Protein AF-A0A1R3JUJ0-F1 (afdb_monomer_lite)

Radius of gyration: 26.58 Å; chains: 1; bounding box: 81×38×58 Å

Structure (mmCIF, N/CA/C/O backbone):
data_AF-A0A1R3JUJ0-F1
#
_entry.id   AF-A0A1R3JUJ0-F1
#
loop_
_atom_site.group_PDB
_atom_site.id
_atom_site.type_symbol
_atom_site.label_atom_id
_atom_site.label_alt_id
_atom_site.label_comp_id
_atom_site.label_asym_id
_atom_site.label_entity_id
_atom_site.label_seq_id
_atom_site.pdbx_PDB_ins_code
_atom_site.Cartn_x
_atom_site.Cartn_y
_atom_site.Cartn_z
_atom_site.occupancy
_atom_site.B_iso_or_equiv
_atom_site.auth_seq_id
_atom_site.auth_comp_id
_atom_site.auth_asym_id
_atom_site.auth_atom_id
_atom_site.pdbx_PDB_model_num
ATOM 1 N N . MET A 1 1 ? 60.814 -23.085 -31.914 1.00 50.03 1 MET A N 1
ATOM 2 C CA . MET A 1 1 ? 60.186 -21.827 -32.388 1.00 50.03 1 MET A CA 1
ATOM 3 C C . MET A 1 1 ? 58.763 -21.990 -32.951 1.00 50.03 1 MET A C 1
ATOM 5 O O . MET A 1 1 ? 58.055 -20.999 -33.023 1.00 50.03 1 MET A O 1
ATOM 9 N N . ALA A 1 2 ? 58.278 -23.203 -33.266 1.00 47.84 2 ALA A N 1
ATOM 10 C CA . ALA A 1 2 ? 56.909 -23.407 -33.777 1.00 47.84 2 ALA A CA 1
ATOM 11 C C . ALA A 1 2 ? 55.786 -23.334 -32.712 1.00 47.84 2 ALA A C 1
ATOM 13 O O . ALA A 1 2 ? 54.652 -22.993 -33.037 1.00 47.84 2 ALA A O 1
ATOM 14 N N . TYR A 1 3 ? 56.087 -23.627 -31.439 1.00 51.31 3 TYR A N 1
ATOM 15 C CA . TYR A 1 3 ? 55.102 -23.581 -30.344 1.00 51.31 3 TYR A CA 1
ATOM 16 C C . TYR A 1 3 ? 54.719 -22.150 -29.934 1.00 51.31 3 TYR A C 1
ATOM 18 O O . TYR A 1 3 ? 53.548 -21.877 -29.693 1.00 51.31 3 TYR A O 1
ATOM 26 N N . PHE A 1 4 ? 55.680 -21.221 -29.938 1.00 50.72 4 PHE A N 1
ATOM 27 C CA . PHE A 1 4 ? 55.440 -19.811 -29.602 1.00 50.72 4 PHE A CA 1
ATOM 28 C C . PHE A 1 4 ? 54.513 -19.119 -30.615 1.00 50.72 4 PHE A C 1
ATOM 30 O O . PHE A 1 4 ? 53.614 -18.382 -30.222 1.00 50.72 4 PHE A O 1
ATOM 37 N N . ALA A 1 5 ? 54.670 -19.419 -31.910 1.00 51.41 5 ALA A N 1
ATOM 38 C CA . ALA A 1 5 ? 53.815 -18.879 -32.969 1.00 51.41 5 ALA A CA 1
ATOM 39 C C . ALA A 1 5 ? 52.367 -19.404 -32.895 1.00 51.41 5 ALA A C 1
ATOM 41 O O . ALA A 1 5 ? 51.428 -18.658 -33.156 1.00 51.41 5 ALA A O 1
ATOM 42 N N . LYS A 1 6 ? 52.169 -20.667 -32.482 1.00 50.84 6 LYS A N 1
ATOM 43 C CA . LYS A 1 6 ? 50.831 -21.256 -32.293 1.00 50.84 6 LYS A CA 1
ATOM 44 C C . LYS A 1 6 ? 50.085 -20.646 -31.105 1.00 50.84 6 LYS A C 1
ATOM 46 O O . LYS A 1 6 ? 48.898 -20.364 -31.230 1.00 50.84 6 LYS A O 1
ATOM 51 N N . CYS A 1 7 ? 50.770 -20.383 -29.991 1.00 52.44 7 CYS A N 1
ATOM 52 C CA . CYS A 1 7 ? 50.159 -19.703 -28.844 1.00 52.44 7 CYS A CA 1
ATOM 53 C C . CYS A 1 7 ? 49.759 -18.257 -29.175 1.00 52.44 7 CYS A C 1
ATOM 55 O O . CYS A 1 7 ? 48.703 -17.806 -28.735 1.00 52.44 7 CYS A O 1
ATOM 57 N N . LEU A 1 8 ? 50.557 -17.556 -29.991 1.00 55.97 8 LEU A N 1
ATOM 58 C CA . LEU A 1 8 ? 50.269 -16.183 -30.409 1.00 55.97 8 LEU A CA 1
ATOM 59 C C . LEU A 1 8 ? 48.992 -16.093 -31.267 1.00 55.97 8 LEU A C 1
ATOM 61 O O . LEU A 1 8 ? 48.190 -15.189 -31.066 1.00 55.97 8 LEU A O 1
ATOM 65 N N . LEU A 1 9 ? 48.770 -17.055 -32.173 1.00 54.12 9 LEU A N 1
ATOM 66 C CA . LEU A 1 9 ? 47.586 -17.101 -33.046 1.00 54.12 9 LEU A CA 1
ATOM 67 C C . LEU A 1 9 ? 46.295 -17.487 -32.304 1.00 54.12 9 LEU A C 1
ATOM 69 O O . LEU A 1 9 ? 45.215 -17.003 -32.635 1.00 54.12 9 LEU A O 1
ATOM 73 N N . ILE A 1 10 ? 46.394 -18.336 -31.278 1.00 56.66 10 ILE A N 1
ATOM 74 C CA . ILE A 1 10 ? 45.242 -18.698 -30.438 1.00 56.66 10 ILE A CA 1
ATOM 75 C C . ILE A 1 10 ? 44.868 -17.513 -29.534 1.00 56.66 10 ILE A C 1
ATOM 77 O O . ILE A 1 10 ? 43.691 -17.165 -29.431 1.00 56.66 10 ILE A O 1
ATOM 81 N N . ALA A 1 11 ? 45.860 -16.828 -28.955 1.00 56.47 11 ALA A N 1
ATOM 82 C CA . ALA A 1 11 ? 45.642 -15.648 -28.122 1.00 56.47 11 ALA A CA 1
ATOM 83 C C . ALA A 1 11 ? 44.997 -14.483 -28.895 1.00 56.47 11 ALA A C 1
ATOM 85 O O . ALA A 1 11 ? 44.080 -13.847 -28.379 1.00 56.47 11 ALA A O 1
ATOM 86 N N . THR A 1 12 ? 45.402 -14.232 -30.147 1.00 55.66 12 THR A N 1
ATOM 87 C CA . THR A 1 12 ? 44.778 -13.188 -30.980 1.00 55.66 12 THR A CA 1
ATOM 88 C C . THR A 1 12 ? 43.340 -13.534 -31.373 1.00 55.66 12 THR A C 1
ATOM 90 O O . THR A 1 12 ? 42.490 -12.647 -31.389 1.00 55.66 12 THR A O 1
ATOM 93 N N . SER A 1 13 ? 43.025 -14.811 -31.615 1.00 56.41 13 SER A N 1
ATOM 94 C CA . SER A 1 13 ? 41.657 -15.242 -31.949 1.00 56.41 13 SER A CA 1
ATOM 95 C C . SER A 1 13 ? 40.658 -15.101 -30.785 1.00 56.41 13 SER A C 1
ATOM 97 O O . SER A 1 13 ? 39.517 -14.695 -31.005 1.00 56.41 13 SER A O 1
ATOM 99 N N . LEU A 1 14 ? 41.089 -15.335 -29.539 1.00 53.81 14 LEU A N 1
ATOM 100 C CA . LEU A 1 14 ? 40.262 -15.161 -28.333 1.00 53.81 14 LEU A CA 1
ATOM 101 C C . LEU A 1 14 ? 39.939 -13.687 -28.041 1.00 53.81 14 LEU A C 1
ATOM 103 O O . LEU A 1 14 ? 38.826 -13.371 -27.621 1.00 53.81 14 LEU A O 1
ATOM 107 N N . VAL A 1 15 ? 40.883 -12.779 -28.310 1.00 56.66 15 VAL A N 1
ATOM 108 C CA . VAL A 1 15 ? 40.687 -11.328 -28.142 1.00 56.66 15 VAL A CA 1
ATOM 109 C C . VAL A 1 15 ? 39.647 -10.791 -29.129 1.00 56.66 15 VAL A C 1
ATOM 111 O O . VAL A 1 15 ? 38.834 -9.951 -28.758 1.00 56.66 15 VAL A O 1
ATOM 114 N N . ILE A 1 16 ? 39.598 -11.316 -30.356 1.00 57.78 16 ILE A N 1
ATOM 115 C CA . ILE A 1 16 ? 38.619 -10.893 -31.370 1.00 57.78 16 ILE A CA 1
ATOM 116 C C . ILE A 1 16 ? 37.193 -11.331 -30.987 1.00 57.78 16 ILE A C 1
ATOM 118 O O . ILE A 1 16 ? 36.257 -10.554 -31.147 1.00 57.78 16 ILE A O 1
ATOM 122 N N . ILE A 1 17 ? 37.014 -12.521 -30.400 1.00 55.91 17 ILE A N 1
ATOM 123 C CA . ILE A 1 17 ? 35.693 -13.020 -29.960 1.00 55.91 17 ILE A CA 1
ATOM 124 C C . ILE A 1 17 ? 35.123 -12.181 -28.797 1.00 55.91 17 ILE A C 1
ATOM 126 O O . ILE A 1 17 ? 33.909 -11.993 -28.708 1.00 55.91 17 ILE A O 1
ATOM 130 N N . LEU A 1 18 ? 35.983 -11.615 -27.942 1.00 53.84 18 LEU A N 1
ATOM 131 C CA . LEU A 1 18 ? 35.586 -10.723 -26.841 1.00 53.84 18 LEU A CA 1
ATOM 132 C C . LEU A 1 18 ? 35.133 -9.327 -27.306 1.00 53.84 18 LEU A C 1
ATOM 134 O O . LEU A 1 18 ? 34.351 -8.690 -26.608 1.00 53.84 18 LEU A O 1
ATOM 138 N N . ILE A 1 19 ? 35.577 -8.862 -28.480 1.00 56.34 19 ILE A N 1
ATOM 139 C CA . ILE A 1 19 ? 35.242 -7.526 -29.011 1.00 56.34 19 ILE A CA 1
ATOM 140 C C . ILE A 1 19 ? 33.885 -7.525 -29.744 1.00 56.34 19 ILE A C 1
ATOM 142 O O . ILE A 1 19 ? 33.228 -6.491 -29.827 1.00 56.34 19 ILE A O 1
ATOM 146 N N . ILE A 1 20 ? 33.428 -8.677 -30.248 1.00 54.75 20 ILE A N 1
ATOM 147 C CA . ILE A 1 20 ? 32.223 -8.773 -31.098 1.00 54.75 20 ILE A CA 1
ATOM 148 C C . ILE A 1 20 ? 30.969 -9.141 -30.288 1.00 54.75 20 ILE A C 1
ATOM 150 O O . ILE A 1 20 ? 29.895 -9.280 -30.859 1.00 54.75 20 ILE A O 1
ATOM 154 N N . ASN A 1 21 ? 31.059 -9.293 -28.964 1.00 48.62 21 ASN A N 1
ATOM 155 C CA . ASN A 1 21 ? 29.906 -9.638 -28.135 1.00 48.62 21 ASN A CA 1
ATOM 156 C C . ASN A 1 21 ? 29.261 -8.350 -27.578 1.00 48.62 21 ASN A C 1
ATOM 158 O O . ASN A 1 21 ? 29.720 -7.844 -26.553 1.00 48.62 21 ASN A O 1
ATOM 162 N N . PRO A 1 22 ? 28.179 -7.800 -28.170 1.00 51.00 22 PRO A N 1
ATOM 163 C CA . PRO A 1 22 ? 27.539 -6.582 -27.671 1.00 51.00 22 PRO A CA 1
ATOM 164 C C . PRO A 1 22 ? 26.666 -6.870 -26.434 1.00 51.00 22 PRO A C 1
ATOM 166 O O . PRO A 1 22 ? 25.902 -6.020 -25.982 1.00 51.00 22 PRO A O 1
ATOM 169 N N . SER A 1 23 ? 26.760 -8.074 -25.868 1.00 53.31 23 SER A N 1
ATOM 170 C CA . SER A 1 23 ? 25.812 -8.634 -24.903 1.00 53.31 23 SER A CA 1
ATOM 171 C C . SER A 1 23 ? 25.968 -8.114 -23.466 1.00 53.31 23 SER A C 1
ATOM 173 O O . SER A 1 23 ? 25.422 -8.715 -22.546 1.00 53.31 23 SER A O 1
ATOM 175 N N . ALA A 1 24 ? 26.682 -7.005 -23.249 1.00 48.16 24 ALA A N 1
ATOM 176 C CA . ALA A 1 24 ? 26.852 -6.399 -21.923 1.00 48.16 24 ALA A CA 1
ATOM 177 C C . ALA A 1 24 ? 26.490 -4.906 -21.849 1.00 48.16 24 ALA A C 1
ATOM 179 O O . ALA A 1 24 ? 26.538 -4.324 -20.767 1.00 48.16 24 ALA A O 1
ATOM 180 N N . ALA A 1 25 ? 26.047 -4.283 -22.947 1.00 48.56 25 ALA A N 1
ATOM 181 C CA . ALA A 1 25 ? 25.281 -3.047 -22.836 1.00 48.56 25 ALA A CA 1
ATOM 182 C C . ALA A 1 25 ? 23.846 -3.441 -22.475 1.00 48.56 25 ALA A C 1
ATOM 184 O O . ALA A 1 25 ? 22.989 -3.600 -23.345 1.00 48.56 25 ALA A O 1
ATOM 185 N N . ALA A 1 26 ? 23.609 -3.679 -21.182 1.00 52.22 26 ALA A N 1
ATOM 186 C CA . ALA A 1 26 ? 22.267 -3.754 -20.632 1.00 52.22 26 ALA A CA 1
ATOM 187 C C . ALA A 1 26 ? 21.472 -2.578 -21.211 1.00 52.22 26 ALA A C 1
ATOM 189 O O . ALA A 1 26 ? 21.801 -1.418 -20.956 1.00 52.22 26 ALA A O 1
ATOM 190 N N . LYS A 1 27 ? 20.477 -2.867 -22.059 1.00 51.22 27 LYS A N 1
ATOM 191 C CA . LYS A 1 27 ? 19.538 -1.836 -22.498 1.00 51.22 27 LYS A CA 1
ATOM 192 C C . LYS A 1 27 ? 19.005 -1.200 -21.214 1.00 51.22 27 LYS A C 1
ATOM 194 O O . LYS A 1 27 ? 18.531 -1.960 -20.365 1.00 51.22 27 LYS A O 1
ATOM 199 N N . PRO A 1 28 ? 19.078 0.132 -21.041 1.00 56.06 28 PRO A N 1
ATOM 200 C CA . PRO A 1 28 ? 18.324 0.773 -19.981 1.00 56.06 28 PRO A CA 1
ATOM 201 C C . PRO A 1 28 ? 16.891 0.274 -20.142 1.00 56.06 28 PRO A C 1
ATOM 203 O O . PRO A 1 28 ? 16.327 0.375 -21.237 1.00 56.06 28 PRO A O 1
ATOM 206 N N . SER A 1 29 ? 16.339 -0.367 -19.113 1.00 58.62 29 SER A N 1
ATOM 207 C CA . SER A 1 29 ? 14.911 -0.671 -19.077 1.00 58.62 29 SER A CA 1
ATOM 208 C C . SER A 1 29 ? 14.177 0.612 -19.468 1.00 58.62 29 SER A C 1
ATOM 210 O O . SER A 1 29 ? 14.513 1.655 -18.900 1.00 58.62 29 SER A O 1
ATOM 212 N N . PRO A 1 30 ? 13.279 0.590 -20.472 1.00 60.78 30 PRO A N 1
ATOM 213 C CA . PRO A 1 30 ? 12.683 1.818 -20.969 1.00 60.78 30 PRO A CA 1
ATOM 214 C C . PRO A 1 30 ? 12.025 2.538 -19.797 1.00 60.78 30 PRO A C 1
ATOM 216 O O . PRO A 1 30 ? 11.237 1.943 -19.059 1.00 60.78 30 PRO A O 1
ATOM 219 N N . ASN A 1 31 ? 12.417 3.795 -19.600 1.00 82.25 31 ASN A N 1
ATOM 220 C CA . ASN A 1 31 ? 11.822 4.633 -18.577 1.00 82.25 31 ASN A CA 1
ATOM 221 C C . ASN A 1 31 ? 10.324 4.759 -18.872 1.00 82.25 31 ASN A C 1
ATOM 223 O O . ASN A 1 31 ? 9.933 5.097 -19.990 1.00 82.25 31 ASN A O 1
ATOM 227 N N . VAL A 1 32 ? 9.508 4.484 -17.862 1.00 86.00 32 VAL A N 1
ATOM 228 C CA . VAL A 1 32 ? 8.072 4.732 -17.836 1.00 86.00 32 VAL A CA 1
ATOM 229 C C . VAL A 1 32 ? 7.827 6.197 -18.176 1.00 86.00 32 VAL A C 1
ATOM 231 O O . VAL A 1 32 ? 8.398 7.106 -17.572 1.00 86.00 32 VAL A O 1
ATOM 234 N N . THR A 1 33 ? 6.959 6.415 -19.154 1.00 88.69 33 THR A N 1
ATOM 235 C CA . THR A 1 33 ? 6.525 7.739 -19.589 1.00 88.69 33 THR A CA 1
ATOM 236 C C . THR A 1 33 ? 5.254 8.177 -18.857 1.00 88.69 33 THR A C 1
ATOM 238 O O . THR A 1 33 ? 4.515 7.367 -18.294 1.00 88.69 33 THR A O 1
ATOM 241 N N . ASN A 1 34 ? 4.911 9.464 -18.945 1.00 87.50 34 ASN A N 1
ATOM 242 C CA . ASN A 1 34 ? 3.616 9.957 -18.460 1.00 87.50 34 ASN A CA 1
ATOM 243 C C . ASN A 1 34 ? 2.422 9.274 -19.155 1.00 87.50 34 ASN A C 1
ATOM 245 O O . ASN A 1 34 ? 1.356 9.147 -18.556 1.00 87.50 34 ASN A O 1
ATOM 249 N N . ALA A 1 35 ? 2.589 8.813 -20.401 1.00 90.19 35 ALA A N 1
ATOM 250 C CA . ALA A 1 35 ? 1.556 8.059 -21.108 1.00 90.19 35 ALA A CA 1
ATOM 251 C C . ALA A 1 35 ? 1.354 6.662 -20.498 1.00 90.19 35 ALA A C 1
ATOM 253 O O . ALA A 1 35 ? 0.215 6.209 -20.368 1.00 90.19 35 ALA A O 1
ATOM 254 N N . ASP A 1 36 ? 2.430 6.011 -20.051 1.00 91.19 36 ASP A N 1
ATOM 255 C CA . ASP A 1 36 ? 2.345 4.737 -19.335 1.00 91.19 36 ASP A CA 1
ATOM 256 C C . ASP A 1 36 ? 1.692 4.925 -17.958 1.00 91.19 36 ASP A C 1
ATOM 258 O O . ASP A 1 36 ? 0.790 4.166 -17.606 1.00 91.19 36 ASP A O 1
ATOM 262 N N . ILE A 1 37 ? 2.063 5.981 -17.216 1.00 91.81 37 ILE A N 1
ATOM 263 C CA . ILE A 1 37 ? 1.404 6.350 -15.948 1.00 91.81 37 ILE A CA 1
ATOM 264 C C . ILE A 1 37 ? -0.095 6.576 -16.173 1.00 91.81 37 ILE A C 1
ATOM 266 O O . ILE A 1 37 ? -0.912 6.045 -15.425 1.00 91.81 37 ILE A O 1
ATOM 270 N N . ASN A 1 38 ? -0.477 7.290 -17.235 1.00 93.69 38 ASN A N 1
ATOM 271 C CA . ASN A 1 38 ? -1.880 7.486 -17.602 1.00 93.69 38 ASN A CA 1
ATOM 272 C C . ASN A 1 38 ? -2.604 6.164 -17.878 1.00 93.69 38 ASN A C 1
ATOM 274 O O . ASN A 1 38 ? -3.699 5.927 -17.370 1.00 93.69 38 ASN A O 1
ATOM 278 N N . SER A 1 39 ? -1.972 5.272 -18.642 1.00 95.56 39 SER A N 1
ATOM 279 C CA . SER A 1 39 ? -2.509 3.942 -18.940 1.00 95.56 39 SER A CA 1
ATOM 280 C C . SER A 1 39 ? -2.717 3.099 -17.675 1.00 95.56 39 SER A C 1
ATOM 282 O O . SER A 1 39 ? -3.727 2.404 -17.556 1.00 95.56 39 SER A O 1
ATOM 284 N N . ILE A 1 40 ? -1.798 3.186 -16.707 1.00 94.31 40 ILE A N 1
ATOM 285 C CA . ILE A 1 40 ? -1.915 2.525 -15.400 1.00 94.31 40 ILE A CA 1
ATOM 286 C C . ILE A 1 40 ? -3.052 3.155 -14.587 1.00 94.31 40 ILE A C 1
ATOM 288 O O . ILE A 1 40 ? -3.955 2.449 -14.138 1.00 94.31 40 ILE A O 1
ATOM 292 N N . CYS A 1 41 ? -3.048 4.478 -14.423 1.00 95.69 41 CYS A N 1
ATOM 293 C CA . CYS A 1 41 ? -3.976 5.171 -13.534 1.00 95.69 41 CYS A CA 1
ATOM 294 C C . CYS A 1 41 ? -5.431 5.114 -14.005 1.00 95.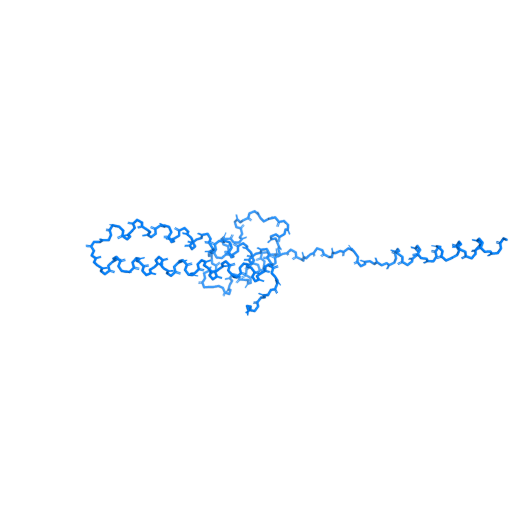69 41 CYS A C 1
ATOM 296 O O . CYS A 1 41 ? -6.326 4.980 -13.168 1.00 95.69 41 CYS A O 1
ATOM 298 N N . ASN A 1 42 ? -5.685 5.101 -15.316 1.00 97.75 42 ASN A N 1
ATOM 299 C CA . ASN A 1 42 ? -7.036 4.938 -15.866 1.00 97.75 42 ASN A CA 1
ATOM 300 C C . ASN A 1 42 ? -7.662 3.566 -15.577 1.00 97.75 42 ASN A C 1
ATOM 302 O O . ASN A 1 42 ? -8.869 3.407 -15.730 1.00 97.75 42 ASN A O 1
ATOM 306 N N . LYS A 1 43 ? -6.867 2.578 -15.147 1.00 97.25 43 LYS A N 1
ATOM 307 C CA . LYS A 1 43 ? -7.352 1.250 -14.736 1.00 97.25 43 LYS A CA 1
ATOM 308 C C . LYS A 1 43 ? -7.623 1.146 -13.234 1.00 97.25 43 LYS A C 1
ATOM 310 O O . LYS A 1 43 ? -8.022 0.087 -12.759 1.00 97.25 43 LYS A O 1
ATOM 315 N N . THR A 1 44 ? -7.383 2.212 -12.474 1.00 96.12 44 THR A N 1
ATOM 316 C CA . THR A 1 44 ? -7.622 2.241 -11.027 1.00 96.12 44 THR A CA 1
ATOM 317 C C . THR A 1 44 ? -9.010 2.792 -10.709 1.00 96.12 44 THR A C 1
ATOM 319 O O . THR A 1 44 ? -9.592 3.532 -11.498 1.00 96.12 44 THR A O 1
ATOM 322 N N . LEU A 1 45 ? -9.522 2.490 -9.513 1.00 97.31 45 LEU A N 1
ATOM 323 C CA . LEU A 1 45 ? -10.782 3.063 -9.017 1.00 97.31 45 LEU A CA 1
ATOM 324 C C . LEU A 1 45 ? -10.691 4.575 -8.742 1.00 97.31 45 LEU A C 1
ATOM 326 O O . LEU A 1 45 ? -11.716 5.245 -8.660 1.00 97.31 45 LEU A O 1
ATOM 330 N N . ALA A 1 46 ? -9.477 5.115 -8.595 1.00 96.06 46 ALA A N 1
ATOM 331 C CA . ALA A 1 46 ? -9.237 6.527 -8.314 1.00 96.06 46 ALA A CA 1
ATOM 332 C C . ALA A 1 46 ? -8.123 7.090 -9.221 1.00 96.06 46 ALA A C 1
ATOM 334 O O . ALA A 1 46 ? -7.012 7.351 -8.743 1.00 96.06 46 ALA A O 1
ATOM 335 N N . PRO A 1 47 ? -8.401 7.316 -10.523 1.00 96.75 47 PRO A N 1
ATOM 336 C CA . PRO A 1 47 ? -7.379 7.722 -11.488 1.00 96.75 47 PRO A CA 1
ATOM 337 C C . PRO A 1 47 ? -6.654 9.012 -11.103 1.00 96.75 47 PRO A C 1
ATOM 339 O O . PRO A 1 47 ? -5.429 9.069 -11.153 1.00 96.75 47 PRO A O 1
ATOM 342 N N . SER A 1 48 ? -7.386 10.033 -10.648 1.00 95.69 48 SER A N 1
ATOM 343 C CA . SER A 1 48 ? -6.810 11.326 -10.248 1.00 95.69 48 SER A CA 1
ATOM 344 C C . SER A 1 48 ? -5.870 11.212 -9.045 1.00 95.69 48 SER A C 1
ATOM 346 O O . SER A 1 48 ? -4.833 11.875 -9.003 1.00 95.69 48 SER A O 1
ATOM 348 N N . PHE A 1 49 ? -6.203 10.351 -8.080 1.00 93.31 49 PHE A N 1
ATOM 349 C CA . PHE A 1 49 ? -5.337 10.051 -6.945 1.00 93.31 49 PHE A CA 1
ATOM 350 C C . PHE A 1 49 ? -4.068 9.333 -7.405 1.00 93.31 49 PHE A C 1
ATOM 352 O O . PHE A 1 49 ? -2.977 9.778 -7.061 1.00 93.31 49 PHE A O 1
ATOM 359 N N . CYS A 1 50 ? -4.210 8.280 -8.218 1.00 95.25 50 CYS A N 1
ATOM 360 C CA . CYS A 1 50 ? -3.079 7.540 -8.777 1.00 95.25 50 CYS A CA 1
ATOM 361 C C . CYS A 1 50 ? -2.116 8.471 -9.513 1.00 95.25 50 CYS A C 1
ATOM 363 O O . CYS A 1 50 ? -0.921 8.470 -9.230 1.00 95.25 50 CYS A O 1
ATOM 365 N N . PHE A 1 51 ? -2.646 9.321 -10.393 1.00 93.06 51 PHE A N 1
ATOM 366 C CA . PHE A 1 51 ? -1.844 10.280 -11.137 1.00 93.06 51 PHE A CA 1
ATOM 367 C C . PHE A 1 51 ? -1.067 11.198 -10.217 1.00 93.06 51 PHE A C 1
ATOM 369 O O . PHE A 1 51 ? 0.154 11.240 -10.294 1.00 93.06 51 PHE A O 1
ATOM 376 N N . ARG A 1 52 ? -1.769 11.874 -9.302 1.00 90.94 52 ARG A N 1
ATOM 377 C CA . ARG A 1 52 ? -1.144 12.784 -8.345 1.00 90.94 52 ARG A CA 1
ATOM 378 C C . ARG A 1 52 ? -0.041 12.089 -7.553 1.00 90.94 52 ARG A C 1
ATOM 380 O O . ARG A 1 52 ? 1.011 12.675 -7.340 1.00 90.94 52 ARG A O 1
ATOM 387 N N . VAL A 1 53 ? -0.276 10.853 -7.122 1.00 90.31 53 VAL A N 1
ATOM 388 C CA . VAL A 1 53 ? 0.706 10.066 -6.377 1.00 90.31 53 VAL A CA 1
ATOM 389 C C . VAL A 1 53 ? 1.924 9.733 -7.231 1.00 90.31 53 VAL A C 1
ATOM 391 O O . VAL A 1 53 ? 3.034 9.917 -6.755 1.00 90.31 53 VAL A O 1
ATOM 394 N N . LEU A 1 54 ? 1.749 9.268 -8.468 1.00 89.88 54 LEU A N 1
ATOM 395 C CA . LEU A 1 54 ? 2.869 8.814 -9.297 1.00 89.88 54 LEU A CA 1
ATOM 396 C C . LEU A 1 54 ? 3.633 9.959 -9.977 1.00 89.88 54 LEU A C 1
ATOM 398 O O . LEU A 1 54 ? 4.806 9.785 -10.288 1.00 89.88 54 LEU A O 1
ATOM 402 N N . THR A 1 55 ? 3.014 11.126 -10.184 1.00 85.62 55 THR A N 1
ATOM 403 C CA . THR A 1 55 ? 3.671 12.285 -10.817 1.00 85.62 55 THR A CA 1
ATOM 404 C C . THR A 1 55 ? 4.293 13.264 -9.827 1.00 85.62 55 THR A C 1
ATOM 406 O O . THR A 1 55 ? 5.189 14.007 -10.209 1.00 85.62 55 THR A O 1
ATOM 409 N N . ASN A 1 56 ? 3.832 13.303 -8.571 1.00 80.12 56 ASN A N 1
ATOM 410 C CA . ASN A 1 56 ? 4.399 14.204 -7.556 1.00 80.12 56 ASN A CA 1
ATOM 411 C C . ASN A 1 56 ? 5.665 13.647 -6.886 1.00 80.12 56 ASN A C 1
ATOM 413 O O . ASN A 1 56 ? 6.248 14.323 -6.041 1.00 80.12 56 ASN A O 1
ATOM 417 N N . GLN A 1 57 ? 6.069 12.422 -7.217 1.00 70.44 57 GLN A N 1
ATOM 418 C CA . GLN A 1 57 ? 7.281 11.810 -6.681 1.00 70.44 57 GLN A CA 1
ATOM 419 C C . GLN A 1 57 ? 8.485 12.229 -7.521 1.00 70.44 57 GLN A C 1
ATOM 421 O O . GLN A 1 57 ? 8.464 12.136 -8.749 1.00 70.44 57 GLN A O 1
ATOM 426 N N . THR A 1 58 ? 9.561 12.647 -6.859 1.00 74.31 58 THR A N 1
ATOM 427 C CA . THR A 1 58 ? 10.862 12.804 -7.513 1.00 74.31 58 THR A CA 1
ATOM 428 C C . THR A 1 58 ? 11.446 11.411 -7.731 1.00 74.31 58 THR A C 1
ATOM 430 O O . THR A 1 58 ? 12.091 10.872 -6.839 1.00 74.31 58 THR A O 1
ATOM 433 N N . LEU A 1 59 ? 11.173 10.810 -8.891 1.00 74.44 59 LEU A N 1
ATOM 434 C CA . LEU A 1 59 ? 11.597 9.441 -9.191 1.00 74.44 59 LEU A CA 1
ATOM 435 C C . LEU A 1 59 ? 13.110 9.361 -9.431 1.00 74.44 59 LEU A C 1
ATOM 437 O O . LEU A 1 59 ? 13.667 10.077 -10.268 1.00 74.44 59 LEU A O 1
ATOM 441 N N . HIS A 1 60 ? 13.767 8.431 -8.750 1.00 76.00 60 HIS A N 1
ATOM 442 C CA . HIS A 1 60 ? 15.116 7.985 -9.076 1.00 76.00 60 HIS A CA 1
ATOM 443 C C . HIS A 1 60 ? 15.119 7.070 -10.315 1.00 76.00 60 HIS A C 1
ATOM 445 O O . HIS A 1 60 ? 14.094 6.536 -10.732 1.00 76.00 60 HIS A O 1
ATOM 451 N N . ALA A 1 61 ? 16.290 6.839 -10.916 1.00 70.94 61 ALA A N 1
ATOM 452 C CA . ALA A 1 61 ? 16.408 6.067 -12.162 1.00 70.94 61 ALA A CA 1
ATOM 453 C C . ALA A 1 61 ? 15.913 4.604 -12.066 1.00 70.94 61 ALA A C 1
ATOM 455 O O . ALA A 1 61 ? 15.546 4.003 -13.067 1.00 70.94 61 ALA A O 1
ATOM 456 N N . ASN A 1 62 ? 15.905 4.002 -10.875 1.00 71.75 62 ASN A N 1
ATOM 457 C CA . ASN A 1 62 ? 15.314 2.679 -10.639 1.00 71.75 62 ASN A CA 1
ATOM 458 C C . ASN A 1 62 ? 13.780 2.735 -10.477 1.00 71.75 62 ASN A C 1
ATOM 460 O O . ASN A 1 62 ? 13.091 1.736 -10.699 1.00 71.75 62 ASN A O 1
ATOM 464 N N . GLU A 1 63 ? 13.246 3.899 -10.116 1.00 80.44 63 GLU A N 1
ATOM 465 C CA . GLU A 1 63 ? 11.825 4.155 -9.876 1.00 80.44 63 GLU A CA 1
ATOM 466 C C . GLU A 1 63 ? 11.063 4.525 -11.152 1.00 80.44 63 GLU A C 1
ATOM 468 O O . GLU A 1 63 ? 9.847 4.360 -11.214 1.00 80.44 63 GLU A O 1
ATOM 473 N N . THR A 1 64 ? 11.776 4.909 -12.212 1.00 82.06 64 THR A N 1
ATOM 474 C CA . THR A 1 64 ? 11.228 5.124 -13.559 1.00 82.06 64 THR A CA 1
ATOM 475 C C . THR A 1 64 ? 10.917 3.819 -14.299 1.00 82.06 64 THR A C 1
ATOM 477 O O . THR A 1 64 ? 10.705 3.835 -15.502 1.00 82.06 64 THR A O 1
ATOM 480 N N . THR A 1 65 ? 10.878 2.667 -13.629 1.00 90.38 65 THR A N 1
ATOM 481 C CA . THR A 1 65 ? 10.499 1.375 -14.227 1.00 90.38 65 THR A CA 1
ATOM 482 C C . THR A 1 65 ? 9.119 0.939 -13.735 1.00 90.38 65 THR A C 1
ATOM 484 O O . THR A 1 65 ? 8.673 1.373 -12.677 1.00 90.38 65 THR A O 1
ATOM 487 N N . LEU A 1 66 ? 8.435 0.028 -14.443 1.00 90.94 66 LEU A N 1
ATOM 488 C CA . LEU A 1 66 ? 7.166 -0.541 -13.948 1.00 90.94 66 LEU A CA 1
ATOM 489 C C . LEU A 1 66 ? 7.332 -1.212 -12.576 1.00 90.94 66 LEU A C 1
ATOM 491 O O . LEU A 1 66 ? 6.455 -1.111 -11.723 1.00 90.94 66 LEU A O 1
ATOM 495 N N . PHE A 1 67 ? 8.481 -1.856 -12.357 1.00 92.06 67 PHE A N 1
ATOM 496 C CA . PHE A 1 67 ? 8.864 -2.401 -11.059 1.00 92.06 67 PHE A CA 1
ATOM 497 C C . PHE A 1 67 ? 8.966 -1.297 -9.998 1.00 92.06 67 PHE A C 1
ATOM 499 O O . PHE A 1 67 ? 8.410 -1.427 -8.910 1.00 92.06 67 PHE A O 1
ATOM 506 N N . GLY A 1 68 ? 9.637 -0.196 -10.336 1.00 91.69 68 GLY A N 1
ATOM 507 C CA . GLY A 1 68 ? 9.771 0.987 -9.495 1.00 91.69 68 GLY A CA 1
ATOM 508 C C . GLY A 1 68 ? 8.427 1.588 -9.088 1.00 91.69 68 GLY A C 1
ATOM 509 O O . GLY A 1 68 ? 8.163 1.757 -7.898 1.00 91.69 68 GLY A O 1
ATOM 510 N N . LEU A 1 69 ? 7.535 1.816 -10.055 1.00 91.94 69 LEU A N 1
ATOM 511 C CA . LEU A 1 69 ? 6.189 2.334 -9.798 1.00 91.94 69 LEU A CA 1
ATOM 512 C C . LEU A 1 69 ? 5.335 1.386 -8.944 1.00 91.94 69 LEU A C 1
ATOM 514 O O . LEU A 1 69 ? 4.580 1.841 -8.079 1.00 91.94 69 LEU A O 1
ATOM 518 N N . ALA A 1 70 ? 5.456 0.072 -9.154 1.00 93.50 70 ALA A N 1
ATOM 519 C CA . ALA A 1 70 ? 4.794 -0.922 -8.315 1.00 93.50 70 ALA A CA 1
ATOM 520 C C . ALA A 1 70 ? 5.327 -0.874 -6.875 1.00 93.50 70 ALA A C 1
ATOM 522 O O . ALA A 1 70 ? 4.539 -0.860 -5.930 1.00 93.50 70 ALA A O 1
ATOM 523 N N . ASN A 1 71 ? 6.648 -0.773 -6.699 1.00 93.94 71 ASN A N 1
ATOM 524 C CA . ASN A 1 71 ? 7.276 -0.666 -5.384 1.00 93.94 71 ASN A CA 1
ATOM 525 C C . ASN A 1 71 ? 6.841 0.608 -4.641 1.00 93.94 71 ASN A C 1
ATOM 527 O O . ASN A 1 71 ? 6.487 0.532 -3.467 1.00 93.94 71 ASN A O 1
ATOM 531 N N . ILE A 1 72 ? 6.792 1.759 -5.323 1.00 92.19 72 ILE A N 1
ATOM 532 C CA . ILE A 1 72 ? 6.271 3.016 -4.756 1.00 92.19 72 ILE A CA 1
ATOM 533 C C . ILE A 1 72 ? 4.824 2.837 -4.297 1.00 92.19 72 ILE A C 1
ATOM 535 O O . ILE A 1 72 ? 4.486 3.175 -3.164 1.00 92.19 72 ILE A O 1
ATOM 539 N N . SER A 1 73 ? 3.978 2.259 -5.14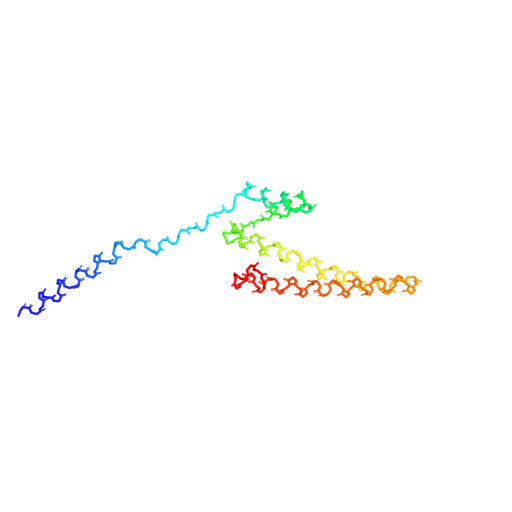9 1.00 94.50 73 SER A N 1
ATOM 540 C CA . SER A 1 73 ? 2.556 2.065 -4.850 1.00 94.50 73 SER A CA 1
ATOM 541 C C . SER A 1 73 ? 2.342 1.145 -3.641 1.00 94.50 73 SER A C 1
ATOM 543 O O . SER A 1 73 ? 1.536 1.455 -2.764 1.00 94.50 73 SER A O 1
ATOM 545 N N . ILE A 1 74 ? 3.101 0.046 -3.553 1.00 96.38 74 ILE A N 1
ATOM 546 C CA . ILE A 1 74 ? 3.080 -0.881 -2.410 1.00 96.38 74 ILE A CA 1
ATOM 547 C C . ILE A 1 74 ? 3.568 -0.190 -1.133 1.00 96.38 74 ILE A C 1
ATOM 549 O O . ILE A 1 74 ? 2.939 -0.338 -0.087 1.00 96.38 74 ILE A O 1
ATOM 553 N N . ASN A 1 75 ? 4.645 0.596 -1.204 1.00 95.31 75 ASN A N 1
ATOM 554 C CA . ASN A 1 75 ? 5.168 1.325 -0.047 1.00 95.31 75 ASN A CA 1
ATOM 555 C C . ASN A 1 75 ? 4.169 2.354 0.484 1.00 95.31 75 ASN A C 1
ATOM 557 O O . ASN A 1 75 ? 3.972 2.435 1.694 1.00 95.31 75 ASN A O 1
ATOM 561 N N . ILE A 1 76 ? 3.505 3.098 -0.403 1.00 94.94 76 ILE A N 1
ATOM 562 C CA . ILE A 1 76 ? 2.462 4.054 -0.015 1.00 94.94 76 ILE A CA 1
ATOM 563 C C . ILE A 1 76 ? 1.294 3.322 0.643 1.00 94.94 76 ILE A C 1
ATOM 565 O O . ILE A 1 76 ? 0.865 3.716 1.724 1.00 94.94 76 ILE A O 1
ATOM 569 N N . ALA A 1 77 ? 0.820 2.223 0.050 1.00 96.69 77 ALA A N 1
ATOM 570 C CA . ALA A 1 77 ? -0.248 1.421 0.639 1.00 96.69 77 ALA A CA 1
ATOM 571 C C . ALA A 1 77 ? 0.137 0.870 2.024 1.00 96.69 77 ALA A C 1
ATOM 573 O O . ALA A 1 77 ? -0.673 0.915 2.948 1.00 96.69 77 ALA A O 1
ATOM 574 N N . LEU A 1 78 ? 1.377 0.398 2.192 1.00 97.94 78 LEU A N 1
ATOM 575 C CA . LEU A 1 78 ? 1.880 -0.113 3.466 1.00 97.94 78 LEU A CA 1
ATOM 576 C C . LEU A 1 78 ? 1.980 0.994 4.520 1.00 97.94 78 LEU A C 1
ATOM 578 O O . LEU A 1 78 ? 1.559 0.789 5.658 1.00 97.94 78 LEU A O 1
ATOM 582 N N . ALA A 1 79 ? 2.522 2.157 4.150 1.00 97.25 79 ALA A N 1
ATOM 583 C CA . ALA A 1 79 ? 2.615 3.317 5.030 1.00 97.25 79 ALA A CA 1
ATOM 584 C C . ALA A 1 79 ? 1.220 3.762 5.480 1.00 97.25 79 ALA A C 1
ATOM 586 O O . ALA A 1 79 ? 0.948 3.781 6.677 1.00 97.25 79 ALA A O 1
ATOM 587 N N . SER A 1 80 ? 0.300 3.984 4.536 1.00 96.88 80 SER A N 1
ATOM 588 C CA . SER A 1 80 ? -1.076 4.382 4.839 1.00 96.88 80 SER A CA 1
ATOM 589 C C . SER A 1 80 ? -1.818 3.349 5.690 1.00 96.88 80 SER A C 1
ATOM 591 O O . SER A 1 80 ? -2.563 3.730 6.594 1.00 96.88 80 SER A O 1
ATOM 593 N N . ALA A 1 81 ? -1.617 2.048 5.447 1.00 97.81 81 ALA A N 1
ATOM 594 C CA . ALA A 1 81 ? -2.235 1.000 6.255 1.00 97.81 81 ALA A CA 1
ATOM 595 C C . ALA A 1 81 ? -1.732 1.019 7.707 1.00 97.81 81 ALA A C 1
ATOM 597 O O . ALA A 1 81 ? -2.544 0.989 8.632 1.00 97.81 81 ALA A O 1
ATOM 598 N N . ASN A 1 82 ? -0.415 1.128 7.909 1.00 97.88 82 ASN A N 1
ATOM 599 C CA . ASN A 1 82 ? 0.172 1.224 9.246 1.00 97.88 82 ASN A CA 1
ATOM 600 C C . ASN A 1 82 ? -0.266 2.516 9.949 1.00 97.88 82 ASN A C 1
ATOM 602 O O . ASN A 1 82 ? -0.744 2.466 11.078 1.00 97.88 82 ASN A O 1
ATOM 606 N N . GLU A 1 83 ? -0.152 3.669 9.288 1.00 98.12 83 GLU A N 1
ATOM 607 C CA . GLU A 1 83 ? -0.553 4.969 9.843 1.00 98.12 83 GLU A CA 1
ATOM 608 C C . GLU A 1 83 ? -2.019 4.970 10.271 1.00 98.12 83 GLU A C 1
ATOM 610 O O . GLU A 1 83 ? -2.340 5.401 11.379 1.00 98.12 83 GLU A O 1
ATOM 615 N N . THR A 1 84 ? -2.907 4.416 9.442 1.00 97.88 84 THR A N 1
ATOM 616 C CA . THR A 1 84 ? -4.330 4.317 9.785 1.00 97.88 84 THR A CA 1
ATOM 617 C C . THR A 1 84 ? -4.550 3.372 10.963 1.00 97.88 84 THR A C 1
ATOM 619 O O . THR A 1 84 ? -5.294 3.705 11.884 1.00 97.88 84 THR A O 1
ATOM 622 N N . GLN A 1 85 ? -3.865 2.224 10.995 1.00 97.19 85 GLN A N 1
ATOM 623 C CA . GLN A 1 85 ? -3.919 1.307 12.135 1.00 97.19 85 GLN A CA 1
ATOM 624 C C . GLN A 1 85 ? -3.526 2.011 13.446 1.00 97.19 85 GLN A C 1
ATOM 626 O O . GLN A 1 85 ? -4.221 1.861 14.456 1.00 97.19 85 GLN A O 1
ATOM 631 N N . PHE A 1 86 ? -2.445 2.800 13.429 1.00 96.75 86 PHE A N 1
ATOM 632 C CA . PHE A 1 86 ? -1.998 3.590 14.577 1.00 96.75 86 PHE A CA 1
ATOM 633 C C . PHE A 1 86 ? -3.004 4.683 14.951 1.00 96.75 86 PHE A C 1
ATOM 635 O O . PHE A 1 86 ? -3.296 4.863 16.135 1.00 96.75 86 PHE A O 1
ATOM 642 N N . ALA A 1 87 ? -3.578 5.371 13.963 1.00 97.81 87 ALA A N 1
ATOM 643 C CA . ALA A 1 87 ? -4.565 6.426 14.173 1.00 97.81 87 ALA A CA 1
ATOM 644 C C . ALA A 1 87 ? -5.883 5.910 14.779 1.00 97.81 87 ALA A C 1
ATOM 646 O O . ALA A 1 87 ? -6.566 6.654 15.480 1.00 97.81 87 ALA A O 1
ATOM 647 N N . ILE A 1 88 ? -6.228 4.634 14.576 1.00 98.12 88 ILE A N 1
ATOM 648 C CA . ILE A 1 88 ? -7.431 4.018 15.158 1.00 98.12 88 ILE A CA 1
ATOM 649 C C . ILE A 1 88 ? -7.278 3.749 16.665 1.00 98.12 88 ILE A C 1
ATOM 651 O O . ILE A 1 88 ? -8.260 3.808 17.406 1.00 98.12 88 ILE A O 1
ATOM 655 N N . ALA A 1 89 ? -6.065 3.487 17.159 1.00 94.50 89 ALA A N 1
ATOM 656 C CA . ALA A 1 89 ? -5.830 3.155 18.566 1.00 94.50 89 ALA A CA 1
ATOM 657 C C . ALA A 1 89 ? -6.407 4.175 19.580 1.00 94.50 89 ALA A C 1
ATOM 659 O O . ALA A 1 89 ? -7.052 3.746 20.543 1.00 94.50 89 ALA A O 1
ATOM 660 N N . PRO A 1 90 ? -6.233 5.505 19.419 1.00 97.56 90 PRO A N 1
ATOM 661 C CA . PRO A 1 90 ? -6.892 6.476 20.294 1.00 97.56 90 PRO A CA 1
ATOM 662 C C . PRO A 1 90 ? -8.422 6.480 20.151 1.00 97.56 90 PRO A C 1
ATOM 664 O O . PRO A 1 90 ? -9.105 6.687 21.153 1.00 97.56 90 PRO A O 1
ATOM 667 N N . LEU A 1 91 ? -8.972 6.191 18.966 1.00 98.12 91 LEU A N 1
ATOM 668 C CA . LEU A 1 91 ? -10.423 6.167 18.730 1.00 98.12 91 LEU A CA 1
ATOM 669 C C . LEU A 1 91 ? -11.113 5.049 19.521 1.00 98.12 91 LEU A C 1
ATOM 671 O O . LEU A 1 91 ? -12.172 5.268 20.103 1.00 98.12 91 LEU A O 1
ATOM 675 N N . ILE A 1 92 ? -10.473 3.881 19.648 1.00 97.94 92 ILE A N 1
ATOM 676 C CA . ILE A 1 92 ? -10.967 2.775 20.491 1.00 97.94 92 ILE A CA 1
ATOM 677 C C . ILE A 1 92 ? -11.136 3.233 21.948 1.00 97.94 92 ILE A C 1
ATOM 679 O O . ILE A 1 92 ? -12.132 2.907 22.596 1.00 97.94 92 ILE A O 1
ATOM 683 N N . LYS A 1 93 ? -10.173 4.011 22.464 1.00 96.50 93 LYS A N 1
ATOM 684 C CA . LYS A 1 93 ? -10.195 4.525 23.844 1.00 96.50 93 LYS A CA 1
ATOM 685 C C . LYS A 1 93 ? -11.261 5.603 24.050 1.00 96.50 93 LYS A C 1
ATOM 687 O O . LYS A 1 93 ? -11.777 5.732 25.154 1.00 96.50 93 LYS A O 1
ATOM 692 N N . GLN A 1 94 ? -11.567 6.369 23.005 1.00 98.00 94 GLN A N 1
ATOM 693 C CA . GLN A 1 94 ? -12.516 7.487 23.033 1.00 98.00 94 GLN A CA 1
ATOM 694 C C . GLN A 1 94 ? -13.948 7.089 22.643 1.00 98.00 94 GLN A C 1
ATOM 696 O O . GLN A 1 94 ? -14.851 7.921 22.717 1.00 98.00 94 GLN A O 1
ATOM 701 N N . ALA A 1 95 ? -14.168 5.836 22.237 1.00 98.06 95 ALA A N 1
ATOM 702 C CA . ALA A 1 95 ? -15.467 5.344 21.799 1.00 98.06 95 ALA A CA 1
ATOM 703 C C . ALA A 1 95 ? -16.550 5.510 22.879 1.00 98.06 95 ALA A C 1
ATOM 705 O O . ALA A 1 95 ? -16.376 5.102 24.033 1.00 98.06 95 ALA A O 1
ATOM 706 N N . LYS A 1 96 ? -17.697 6.064 22.475 1.00 98.19 96 LYS A N 1
ATOM 707 C CA . LYS A 1 96 ? -18.799 6.462 23.365 1.00 98.19 96 LYS A CA 1
ATOM 708 C C . LYS A 1 96 ? -19.657 5.285 23.812 1.00 98.19 96 LYS A C 1
ATOM 710 O O . LYS A 1 96 ? -20.333 5.363 24.833 1.00 98.19 96 LYS A O 1
ATOM 715 N N . ASN A 1 97 ? -19.664 4.207 23.035 1.00 98.19 97 ASN A N 1
ATOM 716 C CA . ASN A 1 97 ? -20.445 3.008 23.307 1.00 98.19 97 ASN A CA 1
ATOM 717 C C . ASN A 1 97 ? -19.717 1.746 22.817 1.00 98.19 97 ASN A C 1
ATOM 719 O O . ASN A 1 97 ? -18.668 1.815 22.171 1.00 98.19 97 ASN A O 1
ATOM 723 N N . PHE A 1 98 ? -20.274 0.585 23.166 1.00 97.88 98 PHE A N 1
ATOM 724 C CA . PHE A 1 98 ? -19.705 -0.714 22.817 1.00 97.88 98 PHE A CA 1
ATOM 725 C C . PHE A 1 98 ? -19.605 -0.916 21.299 1.00 97.88 98 PHE A C 1
ATOM 727 O O . PHE A 1 98 ? -18.546 -1.297 20.814 1.00 97.88 98 PHE A O 1
ATOM 734 N N . THR A 1 99 ? -20.664 -0.589 20.556 1.00 98.31 99 THR A N 1
ATOM 735 C CA . THR A 1 99 ? -20.722 -0.758 19.097 1.00 98.31 99 THR A CA 1
ATOM 736 C C . THR A 1 99 ? -19.633 0.040 18.382 1.00 98.31 99 THR A C 1
ATOM 738 O O . THR A 1 99 ? -18.952 -0.480 17.506 1.00 98.31 99 THR A O 1
ATOM 741 N N . GLU A 1 100 ? -19.414 1.294 18.781 1.00 98.06 100 GLU A N 1
ATOM 742 C CA . GLU A 1 100 ? -18.358 2.137 18.218 1.00 98.06 100 GLU A CA 1
ATOM 743 C C . GLU A 1 100 ? -16.964 1.570 18.527 1.00 98.06 100 GLU A C 1
ATOM 745 O O . GLU A 1 100 ? -16.099 1.506 17.652 1.00 98.06 100 GLU A O 1
ATOM 750 N N . ARG A 1 101 ? -16.747 1.098 19.761 1.00 98.56 101 ARG A N 1
ATOM 751 C CA . ARG A 1 101 ? -15.475 0.487 20.166 1.00 98.56 101 ARG A CA 1
ATOM 752 C C . ARG A 1 101 ? -15.181 -0.782 19.377 1.00 98.56 101 ARG A C 1
ATOM 754 O O . ARG A 1 101 ? -14.045 -0.986 18.948 1.00 98.56 101 ARG A O 1
ATOM 761 N N . GLU A 1 102 ? -16.189 -1.627 19.206 1.00 98.50 102 GLU A N 1
ATOM 762 C CA . GLU A 1 102 ? -16.105 -2.862 18.433 1.00 98.50 102 GLU A CA 1
ATOM 763 C C . GLU A 1 102 ? -15.784 -2.567 16.965 1.00 98.50 102 GLU A C 1
ATOM 765 O O . GLU A 1 102 ? -14.845 -3.147 16.421 1.00 98.50 102 GLU A O 1
ATOM 770 N N . ALA A 1 103 ? -16.459 -1.585 16.359 1.00 98.44 103 ALA A N 1
ATOM 771 C CA . ALA A 1 103 ? -16.180 -1.152 14.994 1.00 98.44 103 ALA A CA 1
ATOM 772 C C . ALA A 1 103 ? -14.729 -0.673 14.822 1.00 98.44 103 ALA A C 1
ATOM 774 O O . ALA A 1 103 ? -14.030 -1.141 13.922 1.00 98.44 103 ALA A O 1
ATOM 775 N N . TYR A 1 104 ? -14.222 0.196 15.705 1.00 98.56 104 TYR A N 1
ATOM 776 C CA . TYR A 1 104 ? -12.819 0.622 15.641 1.00 98.56 104 TYR A CA 1
ATOM 777 C C . TYR A 1 104 ? -11.842 -0.532 15.878 1.00 98.56 104 TYR A C 1
ATOM 779 O O . TYR A 1 104 ? -10.795 -0.595 15.235 1.00 98.56 104 TYR A O 1
ATOM 787 N N . THR A 1 105 ? -12.177 -1.470 16.761 1.00 98.31 105 THR A N 1
ATOM 788 C CA . THR A 1 105 ? -11.341 -2.650 17.020 1.00 98.31 105 THR A CA 1
ATOM 789 C C . THR A 1 105 ? -11.236 -3.522 15.772 1.00 98.31 105 THR A C 1
ATOM 791 O O . THR A 1 105 ? -10.131 -3.899 15.376 1.00 98.31 105 THR A O 1
ATOM 794 N N . LEU A 1 106 ? -12.362 -3.768 15.098 1.00 98.38 106 LEU A N 1
ATOM 795 C CA . LEU A 1 106 ? -12.403 -4.501 13.837 1.00 98.38 106 LEU A CA 1
ATOM 796 C C . LEU A 1 106 ? -11.620 -3.775 12.736 1.00 98.38 106 LEU A C 1
ATOM 798 O O . LEU A 1 106 ? -10.823 -4.400 12.038 1.00 98.38 106 LEU A O 1
ATOM 802 N N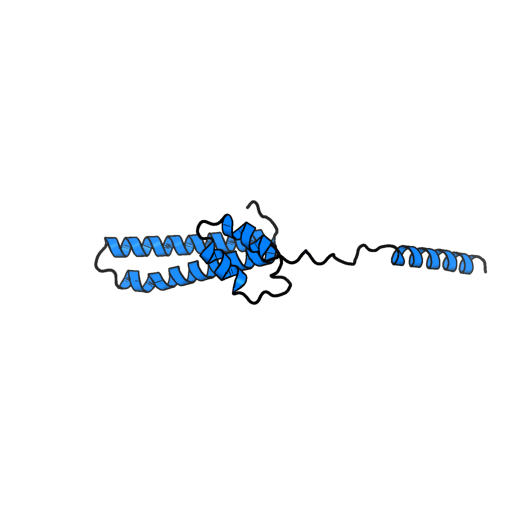 . CYS A 1 107 ? -11.780 -2.455 12.612 1.00 98.38 107 CYS A N 1
ATOM 803 C CA . CYS A 1 107 ? -10.987 -1.656 11.679 1.00 98.38 107 CYS A CA 1
ATOM 804 C C . CYS A 1 107 ? -9.486 -1.792 11.964 1.00 98.38 107 CYS A C 1
ATOM 806 O O . CYS A 1 107 ? -8.717 -2.057 11.045 1.00 98.38 107 CYS A O 1
ATOM 808 N N . SER A 1 108 ? -9.058 -1.672 13.225 1.00 98.31 108 SER A N 1
ATOM 809 C CA . SER A 1 108 ? -7.644 -1.807 13.601 1.00 98.31 108 SER A CA 1
ATOM 810 C C . SER A 1 108 ? -7.085 -3.180 13.221 1.00 98.31 108 SER A C 1
ATOM 812 O O . SER A 1 108 ? -5.991 -3.269 12.660 1.00 98.31 108 SER A O 1
ATOM 814 N N . HIS A 1 109 ? -7.858 -4.244 13.458 1.00 98.12 109 HIS A N 1
ATOM 815 C CA . HIS A 1 109 ? -7.498 -5.597 13.048 1.00 98.12 109 HIS A CA 1
ATOM 816 C C . HIS A 1 109 ? -7.363 -5.715 11.523 1.00 98.12 109 HIS A C 1
ATOM 818 O O . HIS A 1 109 ? -6.336 -6.170 11.028 1.00 98.12 109 HIS A O 1
ATOM 824 N N . ASN A 1 110 ? -8.350 -5.236 10.766 1.00 98.25 110 ASN A N 1
ATOM 825 C CA . ASN A 1 110 ? -8.328 -5.305 9.305 1.00 98.25 110 ASN A CA 1
ATOM 826 C C . ASN A 1 110 ? -7.171 -4.505 8.693 1.00 98.25 110 ASN A C 1
ATOM 828 O O . ASN A 1 110 ? -6.552 -4.968 7.740 1.00 98.25 110 ASN A O 1
ATOM 832 N N . TYR A 1 111 ? -6.826 -3.341 9.251 1.00 98.31 111 TYR A N 1
ATOM 833 C CA . TYR A 1 111 ? -5.657 -2.578 8.805 1.00 98.31 111 TYR A CA 1
ATOM 834 C C . TYR A 1 111 ? -4.337 -3.284 9.125 1.00 98.31 111 TYR A C 1
ATOM 836 O O . TYR A 1 111 ? -3.415 -3.240 8.310 1.00 98.31 111 TYR A O 1
ATOM 844 N N . LYS A 1 112 ? -4.246 -3.977 10.267 1.00 97.94 112 LYS A N 1
ATOM 845 C CA . LYS A 1 112 ? -3.080 -4.803 10.606 1.00 97.94 112 LYS A CA 1
ATOM 846 C C . LYS A 1 112 ? -2.905 -5.951 9.608 1.00 97.94 112 LYS A C 1
ATOM 848 O O . LYS A 1 112 ? -1.814 -6.113 9.065 1.00 97.94 112 LYS A O 1
ATOM 853 N N . GLU A 1 113 ? -3.965 -6.708 9.336 1.00 98.12 113 GLU A N 1
ATOM 854 C CA . GLU A 1 113 ? -3.935 -7.810 8.364 1.00 98.12 113 GLU A CA 1
ATOM 855 C C . GLU A 1 113 ? -3.667 -7.298 6.943 1.00 98.12 113 GLU A C 1
ATOM 857 O O . GLU A 1 113 ? -2.827 -7.841 6.225 1.00 98.12 113 GLU A O 1
ATOM 862 N N . GLY A 1 114 ? -4.285 -6.177 6.560 1.00 97.38 114 GLY A N 1
ATOM 863 C CA . GLY A 1 114 ? -4.008 -5.495 5.298 1.00 97.38 114 GLY A CA 1
ATOM 864 C C . GLY A 1 114 ? -2.535 -5.101 5.161 1.00 97.38 114 GLY A C 1
ATOM 865 O O . GLY A 1 114 ? -1.920 -5.365 4.131 1.00 97.38 114 GLY A O 1
ATOM 866 N N . ALA A 1 115 ? -1.922 -4.548 6.211 1.00 98.31 115 ALA A N 1
ATOM 867 C CA . ALA A 1 115 ? -0.498 -4.221 6.211 1.00 98.31 115 ALA A CA 1
ATOM 868 C C . ALA A 1 115 ? 0.398 -5.468 6.084 1.00 98.31 115 ALA A C 1
ATOM 870 O O . ALA A 1 115 ? 1.462 -5.399 5.466 1.00 98.31 115 ALA A O 1
ATOM 871 N N . VAL A 1 116 ? -0.002 -6.615 6.647 1.00 98.12 116 VAL A N 1
ATOM 872 C CA . VAL A 1 116 ? 0.695 -7.896 6.434 1.00 98.12 116 VAL A CA 1
ATOM 873 C C . VAL A 1 116 ? 0.611 -8.316 4.970 1.00 98.12 116 VAL A C 1
ATOM 875 O O . VAL A 1 116 ? 1.657 -8.527 4.357 1.00 98.12 116 VAL A O 1
ATOM 878 N N . ALA A 1 117 ? -0.586 -8.328 4.385 1.00 97.69 117 ALA A N 1
ATOM 879 C CA . ALA A 1 117 ? -0.785 -8.700 2.986 1.00 97.69 117 ALA A CA 1
ATOM 880 C C . ALA A 1 117 ? -0.002 -7.796 2.016 1.00 97.69 117 ALA A C 1
ATOM 882 O O . ALA A 1 117 ? 0.651 -8.281 1.092 1.00 97.69 117 ALA A O 1
ATOM 883 N N . VAL A 1 118 ? 0.007 -6.478 2.249 1.00 97.88 118 VAL A N 1
ATOM 884 C CA . VAL A 1 118 ? 0.779 -5.529 1.427 1.00 97.88 118 VAL A CA 1
ATOM 885 C C . VAL A 1 118 ? 2.289 -5.756 1.583 1.00 97.88 118 VAL A C 1
ATOM 887 O O . VAL A 1 118 ? 3.029 -5.710 0.600 1.00 97.88 118 VAL A O 1
ATOM 890 N N . ARG A 1 119 ? 2.768 -6.065 2.795 1.00 98.00 119 ARG A N 1
ATOM 891 C CA . ARG A 1 119 ? 4.178 -6.422 3.024 1.00 98.00 119 ARG A CA 1
ATOM 892 C C . ARG A 1 119 ? 4.562 -7.719 2.308 1.00 98.00 119 ARG A C 1
ATOM 894 O O . ARG A 1 119 ? 5.678 -7.831 1.804 1.00 98.00 119 ARG A O 1
ATOM 901 N N . ASP A 1 120 ? 3.658 -8.688 2.231 1.00 97.62 120 ASP A N 1
ATOM 902 C CA . ASP A 1 120 ? 3.889 -9.911 1.462 1.00 97.62 120 ASP A CA 1
ATOM 903 C C . ASP A 1 120 ? 3.927 -9.636 -0.042 1.00 97.62 120 ASP A C 1
ATOM 905 O O . ASP A 1 120 ? 4.836 -10.118 -0.721 1.00 97.62 120 ASP A O 1
ATOM 909 N N . ALA A 1 121 ? 3.049 -8.767 -0.553 1.00 97.25 121 ALA A N 1
ATOM 910 C CA . ALA A 1 121 ? 3.120 -8.293 -1.935 1.00 97.25 121 ALA A CA 1
ATOM 911 C C . ALA A 1 121 ? 4.473 -7.626 -2.247 1.00 97.25 121 ALA A C 1
ATOM 913 O O . ALA A 1 121 ? 5.042 -7.858 -3.313 1.00 97.25 121 ALA A O 1
ATOM 914 N N . GLN A 1 122 ? 5.047 -6.874 -1.302 1.00 97.25 122 GLN A N 1
ATOM 915 C CA . GLN A 1 122 ? 6.390 -6.304 -1.449 1.00 97.25 122 GLN A CA 1
ATOM 916 C C . GLN A 1 122 ? 7.473 -7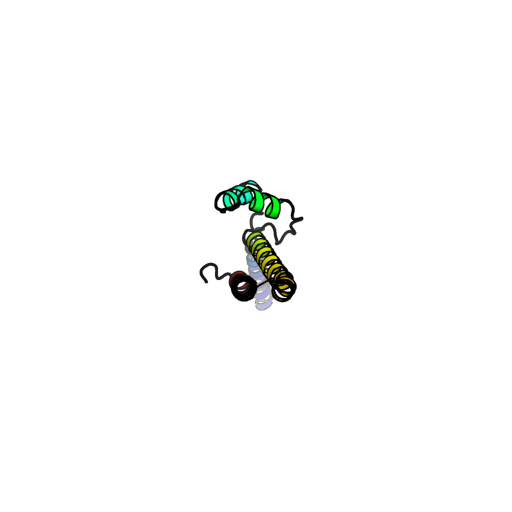.384 -1.605 1.00 97.25 122 GLN A C 1
ATOM 918 O O . GLN A 1 122 ? 8.352 -7.276 -2.462 1.00 97.25 122 GLN A O 1
ATOM 923 N N . ARG A 1 123 ? 7.406 -8.453 -0.801 1.00 97.38 123 ARG A N 1
ATOM 924 C CA . ARG A 1 123 ? 8.346 -9.587 -0.881 1.00 97.38 123 ARG A CA 1
ATOM 925 C C . ARG A 1 123 ? 8.198 -10.357 -2.191 1.00 97.38 123 ARG A C 1
ATOM 927 O O . ARG A 1 123 ? 9.197 -10.813 -2.743 1.00 97.38 123 ARG A O 1
ATOM 934 N N . LEU A 1 124 ? 6.9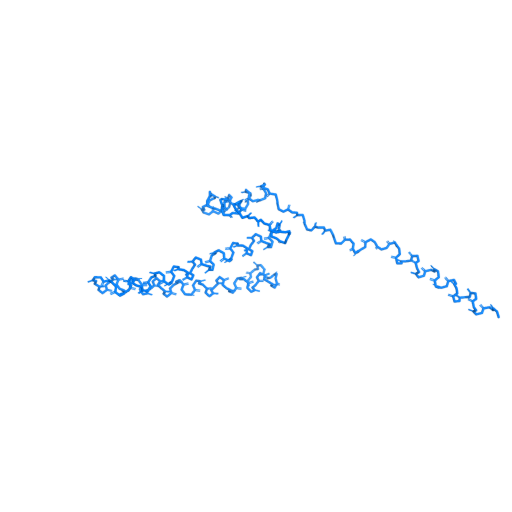69 -10.516 -2.675 1.00 97.81 124 LEU A N 1
ATOM 935 C CA . LEU A 1 124 ? 6.670 -11.156 -3.955 1.00 97.81 124 LEU A CA 1
ATOM 936 C C . LEU A 1 124 ? 7.187 -10.320 -5.129 1.00 97.81 124 LEU A C 1
ATOM 938 O O . LEU A 1 124 ? 7.857 -10.865 -6.009 1.00 97.81 124 LEU A O 1
ATOM 942 N N . LEU A 1 125 ? 6.982 -8.997 -5.089 1.00 96.25 125 LEU A N 1
ATOM 943 C CA . LEU A 1 125 ? 7.531 -8.062 -6.069 1.00 96.25 125 LEU A CA 1
ATOM 944 C C . LEU A 1 125 ? 9.057 -8.177 -6.135 1.00 96.25 125 LEU A C 1
ATOM 946 O O . LEU A 1 125 ? 9.594 -8.350 -7.223 1.00 96.25 125 LEU A O 1
ATOM 950 N N . ALA A 1 126 ? 9.748 -8.182 -4.989 1.00 95.75 126 ALA A N 1
ATOM 951 C CA . ALA A 1 126 ? 11.207 -8.327 -4.923 1.00 95.75 126 ALA A CA 1
ATOM 952 C C . ALA A 1 126 ? 11.732 -9.647 -5.527 1.00 95.75 126 ALA A C 1
ATOM 954 O O . ALA A 1 126 ? 12.887 -9.726 -5.934 1.00 95.75 126 ALA A O 1
ATOM 955 N N . LYS A 1 127 ? 10.885 -10.681 -5.603 1.00 96.88 127 LYS A N 1
ATOM 956 C CA . LYS A 1 127 ? 11.180 -11.970 -6.250 1.00 96.88 127 LYS A CA 1
ATOM 957 C C . LYS A 1 127 ? 10.699 -12.042 -7.703 1.00 96.88 127 LYS A C 1
ATOM 959 O O . LYS A 1 127 ? 10.780 -13.107 -8.307 1.00 96.88 127 LYS A O 1
ATOM 964 N N . HIS A 1 128 ? 10.158 -10.951 -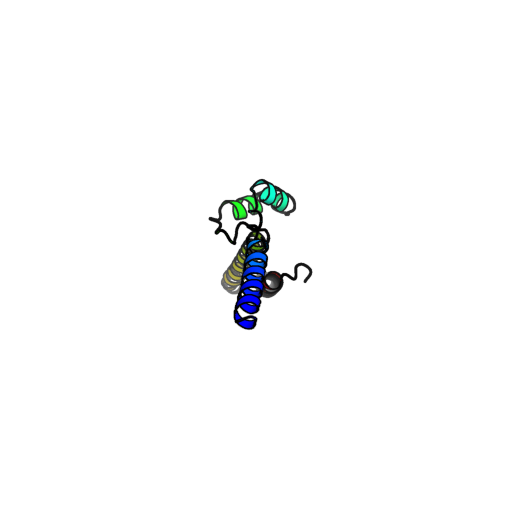8.246 1.00 94.25 128 HIS A N 1
ATOM 965 C CA . HIS A 1 128 ? 9.484 -10.902 -9.545 1.00 94.25 128 HIS A CA 1
ATOM 966 C C . HIS A 1 128 ? 8.321 -11.908 -9.685 1.00 94.25 128 HIS A C 1
ATOM 968 O O . HIS A 1 128 ? 7.954 -12.293 -10.796 1.00 94.25 128 HIS A O 1
ATOM 974 N N . ASN A 1 129 ? 7.712 -12.327 -8.568 1.00 96.00 129 ASN A N 1
ATOM 975 C CA . ASN A 1 129 ? 6.502 -13.145 -8.585 1.00 96.00 129 ASN A CA 1
ATOM 976 C C . ASN A 1 129 ? 5.270 -12.231 -8.633 1.00 96.00 129 ASN A C 1
ATOM 978 O O . ASN A 1 129 ? 4.742 -11.823 -7.603 1.00 96.00 129 ASN A O 1
ATOM 982 N N . TYR A 1 130 ? 4.813 -11.913 -9.844 1.00 91.50 130 TYR A N 1
ATOM 983 C CA . TYR A 1 130 ? 3.671 -11.017 -10.059 1.00 91.50 130 TYR A CA 1
ATOM 984 C C . TYR A 1 130 ? 2.301 -11.700 -9.946 1.00 91.50 130 TYR A C 1
ATOM 986 O O . TYR A 1 130 ? 1.285 -11.011 -9.983 1.00 91.50 130 TYR A O 1
ATOM 994 N N . ARG A 1 131 ? 2.253 -13.038 -9.862 1.00 89.81 131 ARG A N 1
ATOM 995 C CA . ARG A 1 131 ? 0.993 -13.788 -9.720 1.00 89.81 131 ARG A CA 1
ATOM 996 C C . ARG A 1 131 ? 0.587 -14.001 -8.262 1.00 89.81 131 ARG A C 1
ATOM 998 O O . ARG A 1 131 ? -0.611 -14.097 -8.018 1.00 89.81 131 ARG A O 1
ATOM 1005 N N . GLY A 1 132 ? 1.556 -13.995 -7.342 1.00 69.06 132 GLY A N 1
ATOM 1006 C CA . GLY A 1 132 ? 1.344 -14.412 -5.956 1.00 69.06 132 GLY A CA 1
ATOM 1007 C C . GLY A 1 132 ? 1.415 -15.918 -5.846 1.00 69.06 132 GLY A C 1
ATOM 1008 O O . GLY A 1 132 ? 0.529 -16.586 -6.414 1.00 69.06 132 GLY A O 1
#

pLDDT: mean 84.41, std 17.9, range [47.84, 98.56]

Organism: Corchorus capsularis (NCBI:txid210143)

Foldseek 3Di:
DVVVVVVVVVVVVVVVVVVPCPPPPPDLQPFADLVNQQVVLVPDPHSVVSSCQLVVDPDDSVLSHPLNSLLSVLVVQLVVLVVVLVVLVVQLVVPPDDVSNVVSVVSNVVSVVSNVVSVVVNVCSVVVNPPD

InterPro domains:
  IPR006501 Pectinesterase inhibitor domain [PF04043] (36-126)
  IPR006501 Pectinesterase inhibitor domain [TIGR01614] (11-130)
  IPR034086 Pectinesterase inhibitor, plant [cd15797] (33-132)
  IPR035513 Invertase/pectin methylesterase inhibitor domain superfamily [G3DSA:1.20.140.40] (31-132)
  IPR035513 Invertase/pectin methylesterase inhibitor domain superfamily [SSF101148] (34-131)
  IPR052421 Plant Cell Wall Enzyme Inhibitor [PTHR36710] (12-132)

Secondary structure (DSSP, 8-state):
-HHHHHHHHHHHHHHHHHHS--TTS-PPPPPPPHHHHHHHHTTSS-HHHHHHHHHSS---TTTTSHHHHHHHHHHHHHHHHHHHHHHHHHHHHH-SSHHHHHHHHHHHHHHHHHHHHHHHHHHHHHTT----

Sequence (132 aa):
MAYFAKCLLIATSLVIILIINPSAAAKPSPNVTNADINSICNKTLAPSFCFRVLTNQTLHANETTLFGLANISINIALASANETQFAIAPLIKQAKNFTEREAYTLCSHNYKEGAVAVRDAQRLLAKHNYRG